Protein AF-Q4RBX5-F1 (afdb_monomer_lite)

pLDDT: mean 91.44, std 7.21, range [57.09, 98.31]

InterPro domains:
  IPR003032 Ryanodine receptor Ryr [PF02026] (1-70)
  IPR015925 Ryanodine/Inositol 1,4,5-trisphosphate receptor [PTHR46399] (1-70)

Radius of gyration: 13.58 Å; chains: 1; bounding box: 26×16×39 Å

Organism: Tetraodon nigroviridis (NCBI:txid99883)

Secondary structure (DSSP, 8-state):
-PPPHHHHHHHHHHHHHHHHHHHHHHHHTT-EE-SS-BTTTTEETT-S-GGGS-HHHHHHHHHHHHHHT-

Sequence (70 aa):
IVLPPNLEKIREKLAENIHELWVMNKIELGWTYGAERDDGKRQHPCLVEFSKLPDQEHNYNLQMSQETLK

Foldseek 3Di:
DDDDPVVLVVLLVQLQVVLVVVLVVLVVVVADDDCPCDVPNNYDPSNDHLVPDDPVSNVVSSVVSVVVVD

Structure (mmCIF, N/CA/C/O backbone):
data_AF-Q4RBX5-F1
#
_entry.id   AF-Q4RBX5-F1
#
loop_
_atom_site.group_PDB
_atom_site.id
_atom_site.type_symbol
_atom_site.label_atom_id
_atom_site.label_alt_id
_atom_site.label_comp_id
_atom_site.label_asym_id
_atom_site.label_entity_id
_atom_site.label_seq_id
_atom_site.pdbx_PDB_ins_code
_atom_site.Cartn_x
_atom_site.Cartn_y
_atom_site.Cartn_z
_atom_site.occupancy
_atom_site.B_iso_or_equiv
_atom_site.auth_seq_id
_atom_site.auth_comp_id
_atom_site.auth_asym_id
_atom_site.auth_atom_id
_atom_site.pdbx_PDB_model_num
ATOM 1 N N . ILE A 1 1 ? 6.385 8.095 -23.647 1.00 57.09 1 ILE A N 1
ATOM 2 C CA . ILE A 1 1 ? 7.667 7.353 -23.716 1.00 57.09 1 ILE A CA 1
ATOM 3 C C . ILE A 1 1 ? 7.393 5.969 -23.157 1.00 57.09 1 ILE A C 1
ATOM 5 O O . ILE A 1 1 ? 6.887 5.887 -22.044 1.00 57.09 1 ILE A O 1
ATOM 9 N N . VAL A 1 2 ? 7.611 4.928 -23.958 1.00 71.25 2 VAL A N 1
ATOM 10 C CA . VAL A 1 2 ? 7.411 3.524 -23.564 1.00 71.25 2 VAL A CA 1
ATOM 11 C C . VAL A 1 2 ? 8.717 3.041 -22.940 1.00 71.25 2 VAL A C 1
ATOM 13 O O . VAL A 1 2 ? 9.769 3.266 -23.544 1.00 71.25 2 VAL A O 1
ATOM 16 N N . LEU A 1 3 ? 8.684 2.448 -21.740 1.00 74.12 3 LEU A N 1
ATOM 17 C CA . LEU A 1 3 ? 9.909 1.903 -21.160 1.00 74.12 3 LEU A CA 1
ATOM 18 C C . LEU A 1 3 ? 10.302 0.620 -21.912 1.00 74.12 3 LEU A C 1
ATOM 20 O O . LEU A 1 3 ? 9.439 -0.142 -22.353 1.00 74.12 3 LEU A O 1
ATOM 24 N N . PRO A 1 4 ? 11.605 0.350 -22.055 1.00 82.75 4 PRO A N 1
ATOM 25 C CA . PRO A 1 4 ? 12.101 -0.949 -22.484 1.00 82.75 4 PRO A CA 1
ATOM 26 C C . PRO A 1 4 ? 11.475 -2.106 -21.673 1.00 82.75 4 PRO A C 1
ATOM 28 O O . PRO A 1 4 ? 11.265 -1.957 -20.468 1.00 82.75 4 PRO A O 1
ATOM 31 N N . PRO A 1 5 ? 11.224 -3.290 -22.265 1.00 78.62 5 PRO A N 1
ATOM 32 C CA . PRO A 1 5 ? 10.510 -4.390 -21.597 1.00 78.62 5 PRO A CA 1
ATOM 33 C C . PRO A 1 5 ? 11.143 -4.881 -20.283 1.00 78.62 5 PRO A C 1
ATOM 35 O O . PRO A 1 5 ? 10.460 -5.374 -19.387 1.00 78.62 5 PRO A O 1
ATOM 38 N N . ASN A 1 6 ? 12.463 -4.763 -20.151 1.00 80.12 6 ASN A N 1
ATOM 39 C CA . ASN A 1 6 ? 13.186 -5.056 -18.914 1.00 80.12 6 ASN A CA 1
ATOM 40 C C . ASN A 1 6 ? 12.913 -4.014 -17.817 1.00 80.12 6 ASN A C 1
ATOM 42 O O . ASN A 1 6 ? 12.852 -4.378 -16.645 1.00 80.12 6 ASN A O 1
ATOM 46 N N . LEU A 1 7 ? 12.722 -2.747 -18.191 1.00 81.88 7 LEU A N 1
ATOM 47 C CA . LEU A 1 7 ? 12.399 -1.657 -17.273 1.00 81.88 7 LEU A CA 1
ATOM 48 C C . LEU A 1 7 ? 10.927 -1.673 -16.844 1.00 81.88 7 LEU A C 1
ATOM 50 O O . LEU A 1 7 ? 10.637 -1.300 -15.715 1.00 81.88 7 LEU A O 1
ATOM 54 N N . GLU A 1 8 ? 10.019 -2.198 -17.666 1.00 83.19 8 GLU A N 1
ATOM 55 C CA . GLU A 1 8 ? 8.617 -2.428 -17.277 1.00 83.19 8 GLU A CA 1
ATOM 56 C C . GLU A 1 8 ? 8.505 -3.392 -16.079 1.00 83.19 8 GLU A C 1
ATOM 58 O O . GLU A 1 8 ? 7.804 -3.109 -15.110 1.00 83.19 8 GLU A O 1
ATOM 63 N N . LYS A 1 9 ? 9.282 -4.486 -16.072 1.00 85.44 9 LYS A N 1
ATOM 64 C CA . LYS A 1 9 ? 9.345 -5.404 -14.915 1.00 85.44 9 LYS A CA 1
ATOM 65 C C . LYS A 1 9 ? 9.976 -4.759 -13.680 1.00 85.44 9 LYS A C 1
ATOM 67 O O . LYS A 1 9 ? 9.642 -5.120 -12.555 1.00 85.44 9 LYS A O 1
ATOM 72 N N . ILE A 1 10 ? 10.928 -3.849 -13.884 1.00 88.94 10 ILE A N 1
ATOM 73 C CA . ILE A 1 10 ? 11.564 -3.103 -12.793 1.00 88.94 10 ILE A CA 1
ATOM 74 C C . ILE A 1 10 ? 10.574 -2.090 -12.212 1.00 88.94 10 ILE A C 1
ATOM 76 O O . ILE A 1 10 ? 10.516 -1.963 -10.994 1.00 88.94 10 ILE A O 1
ATOM 80 N N . ARG A 1 11 ? 9.746 -1.448 -13.047 1.00 91.44 11 ARG A N 1
ATOM 81 C CA . ARG A 1 11 ? 8.679 -0.538 -12.609 1.00 91.44 11 ARG A CA 1
ATOM 82 C C . ARG A 1 11 ? 7.733 -1.220 -11.630 1.00 91.44 11 ARG A C 1
ATOM 84 O O . ARG A 1 11 ? 7.478 -0.666 -10.565 1.00 91.44 11 ARG A O 1
ATOM 91 N N . GLU A 1 12 ? 7.226 -2.398 -11.978 1.00 89.56 12 GLU A N 1
ATOM 92 C CA . GLU A 1 12 ? 6.292 -3.132 -11.115 1.00 89.56 12 GLU A CA 1
ATOM 93 C C . GLU A 1 12 ? 6.933 -3.503 -9.779 1.00 89.56 12 GLU A C 1
ATOM 95 O O . GLU A 1 12 ? 6.395 -3.172 -8.729 1.00 89.56 12 GLU A O 1
ATOM 100 N N . LYS A 1 13 ? 8.138 -4.082 -9.808 1.00 92.88 13 LYS A N 1
ATOM 101 C CA . LYS A 1 13 ? 8.866 -4.450 -8.584 1.00 92.88 13 LYS A CA 1
ATOM 102 C C . LYS A 1 13 ? 9.230 -3.251 -7.715 1.00 92.88 13 LYS A C 1
ATOM 104 O O . LYS A 1 13 ? 9.272 -3.366 -6.495 1.00 92.88 13 LYS A O 1
ATOM 109 N N . LEU A 1 14 ? 9.536 -2.110 -8.329 1.00 93.25 14 LEU A N 1
ATOM 110 C CA . LEU A 1 14 ? 9.821 -0.878 -7.604 1.00 93.25 14 LEU A CA 1
ATOM 111 C C . LEU A 1 14 ? 8.553 -0.331 -6.939 1.00 93.25 14 LEU A C 1
ATOM 113 O O . LEU A 1 14 ? 8.610 0.047 -5.774 1.00 93.25 14 LEU A O 1
ATOM 117 N N . ALA A 1 15 ? 7.418 -0.339 -7.644 1.00 94.69 15 ALA A N 1
ATOM 118 C CA . ALA A 1 15 ? 6.131 0.065 -7.083 1.00 94.69 15 ALA A CA 1
ATOM 119 C C . ALA A 1 15 ? 5.722 -0.835 -5.905 1.00 94.69 15 ALA A C 1
ATOM 121 O O . ALA A 1 15 ? 5.358 -0.326 -4.848 1.00 94.69 15 ALA A O 1
ATOM 122 N N . GLU A 1 16 ? 5.869 -2.153 -6.061 1.00 95.50 16 GLU A N 1
ATOM 123 C CA . GLU A 1 16 ? 5.632 -3.135 -5.000 1.00 95.50 16 GLU A CA 1
ATOM 124 C C . GLU A 1 16 ? 6.529 -2.873 -3.785 1.00 95.50 16 GLU A C 1
ATOM 126 O O . GLU A 1 16 ? 6.034 -2.738 -2.675 1.00 95.50 16 GLU A O 1
ATOM 131 N N . ASN A 1 17 ? 7.840 -2.707 -3.981 1.00 95.06 17 ASN A N 1
ATOM 132 C CA . ASN A 1 17 ? 8.772 -2.458 -2.878 1.00 95.06 17 ASN A CA 1
ATOM 133 C C . ASN A 1 17 ? 8.450 -1.155 -2.124 1.00 95.06 17 ASN A C 1
ATOM 135 O O . ASN A 1 17 ? 8.417 -1.136 -0.895 1.00 95.06 17 ASN A O 1
ATOM 139 N N . ILE A 1 18 ? 8.154 -0.070 -2.848 1.00 93.81 18 ILE A N 1
ATOM 140 C CA . ILE A 1 18 ? 7.750 1.205 -2.237 1.00 93.81 18 ILE A CA 1
ATOM 141 C C . ILE A 1 18 ? 6.478 1.026 -1.399 1.00 93.81 18 ILE A C 1
ATOM 143 O O . ILE A 1 18 ? 6.406 1.540 -0.279 1.00 93.81 18 ILE A O 1
ATOM 147 N N . HIS A 1 19 ? 5.494 0.287 -1.916 1.00 96.44 19 HIS A N 1
ATOM 148 C CA . HIS A 1 19 ? 4.260 -0.004 -1.194 1.00 96.44 19 HIS A CA 1
ATOM 149 C C . HIS A 1 19 ? 4.516 -0.828 0.068 1.00 96.44 19 HIS A C 1
ATOM 151 O O . HIS A 1 19 ? 4.072 -0.441 1.146 1.00 96.44 19 HIS A O 1
ATOM 157 N N . GLU A 1 20 ? 5.289 -1.908 -0.025 1.00 95.75 20 GLU A N 1
ATOM 158 C CA . GLU A 1 20 ? 5.610 -2.758 1.127 1.00 95.75 20 GLU A CA 1
ATOM 159 C C . GLU A 1 20 ? 6.357 -1.977 2.220 1.00 95.75 20 GLU A C 1
ATOM 161 O O . GLU A 1 20 ? 6.030 -2.093 3.401 1.00 95.75 20 GLU A O 1
ATOM 166 N N . LEU A 1 21 ? 7.292 -1.095 1.851 1.00 96.25 21 LEU A N 1
ATOM 167 C CA . LEU A 1 21 ? 7.960 -0.203 2.806 1.00 96.25 21 LEU A CA 1
ATOM 168 C C . LEU A 1 21 ? 6.977 0.759 3.488 1.00 96.25 21 LEU A C 1
ATOM 170 O O . LEU A 1 21 ? 7.065 0.991 4.697 1.00 96.25 21 LEU A O 1
ATOM 174 N N . TRP A 1 22 ? 6.022 1.313 2.734 1.00 95.81 22 TRP A N 1
ATOM 175 C CA . TRP A 1 22 ? 4.966 2.152 3.297 1.00 95.81 22 TRP A CA 1
ATOM 176 C C . TRP A 1 22 ? 4.081 1.364 4.272 1.00 95.81 22 TRP A C 1
ATOM 178 O O . TRP A 1 22 ? 3.810 1.858 5.372 1.00 95.81 22 TRP A O 1
ATOM 188 N N . VAL A 1 23 ? 3.681 0.140 3.911 1.00 96.62 23 VAL A N 1
ATOM 189 C CA . VAL A 1 23 ? 2.889 -0.761 4.763 1.00 96.62 23 VAL A CA 1
ATOM 190 C C . VAL A 1 23 ? 3.639 -1.059 6.059 1.00 96.62 23 VAL A C 1
ATOM 192 O O . VAL A 1 23 ? 3.070 -0.877 7.136 1.00 96.62 23 VAL A O 1
ATOM 195 N N . MET A 1 24 ? 4.916 -1.445 5.981 1.00 96.44 24 MET A N 1
ATOM 196 C CA . MET A 1 24 ? 5.745 -1.739 7.156 1.00 96.44 24 MET A CA 1
ATOM 197 C C . MET A 1 24 ? 5.804 -0.549 8.116 1.00 96.44 24 MET A C 1
ATOM 199 O O . MET A 1 24 ? 5.454 -0.688 9.286 1.00 96.44 24 MET A O 1
ATOM 203 N N . ASN A 1 25 ? 6.140 0.642 7.615 1.00 97.50 25 ASN A N 1
ATOM 204 C CA . ASN A 1 25 ? 6.194 1.854 8.434 1.00 97.50 25 ASN A CA 1
ATOM 205 C C . ASN A 1 25 ? 4.831 2.185 9.071 1.00 97.50 25 ASN A C 1
ATOM 207 O O . ASN A 1 25 ? 4.745 2.626 10.216 1.00 97.50 25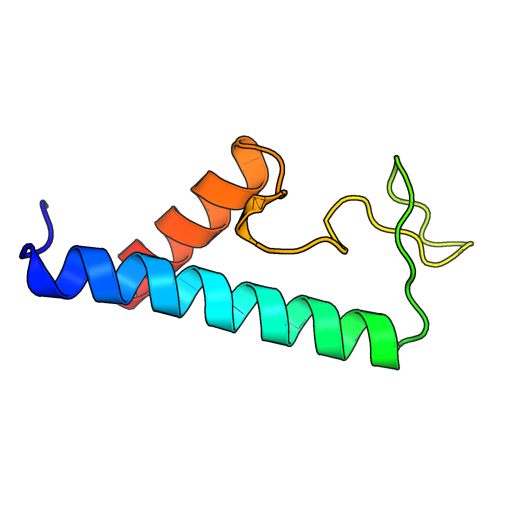 ASN A O 1
ATOM 211 N N . LYS A 1 26 ? 3.726 1.962 8.353 1.00 97.12 26 LYS A N 1
ATOM 212 C CA . LYS A 1 26 ? 2.382 2.167 8.903 1.00 97.12 26 LYS A CA 1
ATOM 213 C C . LYS A 1 26 ? 2.055 1.168 10.009 1.00 97.12 26 LYS A C 1
ATOM 215 O O . LYS A 1 26 ? 1.541 1.588 11.045 1.00 97.12 26 LYS A O 1
ATOM 220 N N . ILE A 1 27 ? 2.385 -0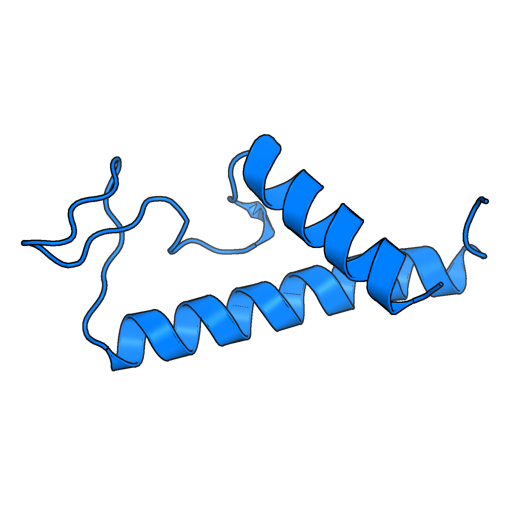.108 9.830 1.00 96.12 27 ILE A N 1
ATOM 221 C CA . ILE A 1 27 ? 2.208 -1.139 10.860 1.00 96.12 27 ILE A CA 1
ATOM 222 C C . ILE A 1 27 ? 3.045 -0.808 12.104 1.00 96.12 27 ILE A C 1
ATOM 224 O O . ILE A 1 27 ? 2.525 -0.880 13.215 1.00 96.12 27 ILE A O 1
ATOM 228 N N . GLU A 1 28 ? 4.293 -0.362 11.940 1.00 97.19 28 GLU A N 1
ATOM 229 C CA . GLU A 1 28 ? 5.149 0.086 13.052 1.00 97.19 28 GLU A CA 1
ATOM 230 C C . GLU A 1 28 ? 4.546 1.272 13.819 1.00 97.19 28 GLU A C 1
ATOM 232 O O . GLU A 1 28 ? 4.622 1.342 15.045 1.00 97.19 28 GLU A O 1
ATOM 237 N N . LEU A 1 29 ? 3.858 2.175 13.116 1.00 97.00 29 LEU A N 1
ATOM 238 C CA . LEU A 1 29 ? 3.095 3.275 13.712 1.00 97.00 29 LEU A CA 1
ATOM 239 C C . LEU A 1 29 ? 1.744 2.829 14.311 1.00 97.00 29 LEU A C 1
ATOM 241 O O . LEU A 1 29 ? 0.945 3.670 14.736 1.00 97.00 29 LEU A O 1
ATOM 245 N N . GLY A 1 30 ? 1.470 1.526 14.365 1.00 97.12 30 GLY A N 1
ATOM 246 C CA . GLY A 1 30 ? 0.259 0.941 14.936 1.00 97.12 30 GLY A CA 1
ATOM 247 C C . GLY A 1 30 ? -0.971 1.067 14.042 1.00 97.12 30 GLY A C 1
ATOM 248 O O . GLY A 1 30 ? -2.088 1.049 14.556 1.00 97.12 30 GLY A O 1
ATOM 249 N N . TRP A 1 31 ? -0.786 1.248 12.732 1.00 98.31 31 TRP A N 1
ATOM 250 C CA . TRP A 1 31 ? -1.901 1.215 11.795 1.00 98.31 31 TRP A CA 1
ATOM 251 C C . TRP A 1 31 ? -2.311 -0.216 11.461 1.00 98.31 31 TRP A C 1
ATOM 253 O O . TRP A 1 31 ? -1.492 -1.131 11.422 1.00 98.31 31 TRP A O 1
ATOM 263 N N . THR A 1 32 ? -3.596 -0.393 11.180 1.00 97.31 32 THR A N 1
ATOM 264 C CA . THR A 1 32 ? -4.197 -1.675 10.814 1.00 97.31 32 THR A CA 1
ATOM 265 C C . THR A 1 32 ? -5.079 -1.531 9.581 1.00 97.31 32 THR A C 1
ATOM 267 O O . THR A 1 32 ? -5.447 -0.429 9.173 1.00 97.31 32 THR A O 1
ATOM 270 N N . TYR A 1 33 ? -5.423 -2.648 8.953 1.00 96.69 33 TYR A N 1
ATOM 271 C CA . TYR A 1 33 ? -6.392 -2.635 7.867 1.00 96.69 33 TYR A CA 1
ATOM 272 C C . TYR A 1 33 ? -7.782 -2.184 8.356 1.00 96.69 33 TYR A C 1
ATOM 274 O O . TYR A 1 33 ? -8.236 -2.564 9.439 1.00 96.69 33 TYR A O 1
ATOM 282 N N . GLY A 1 34 ? -8.479 -1.414 7.523 1.00 96.00 34 GLY A N 1
ATOM 283 C CA . GLY A 1 34 ? -9.905 -1.123 7.661 1.00 96.00 34 GLY A CA 1
ATOM 284 C C . GLY A 1 34 ? -10.500 -0.735 6.313 1.00 96.00 34 GLY A C 1
ATOM 285 O O . GLY A 1 34 ? -9.791 -0.219 5.458 1.00 96.00 34 GLY A O 1
ATOM 286 N N . ALA A 1 35 ? -11.792 -0.998 6.107 1.00 93.62 35 ALA A N 1
ATOM 287 C CA . ALA A 1 35 ? -12.455 -0.759 4.819 1.00 93.62 35 ALA A CA 1
AT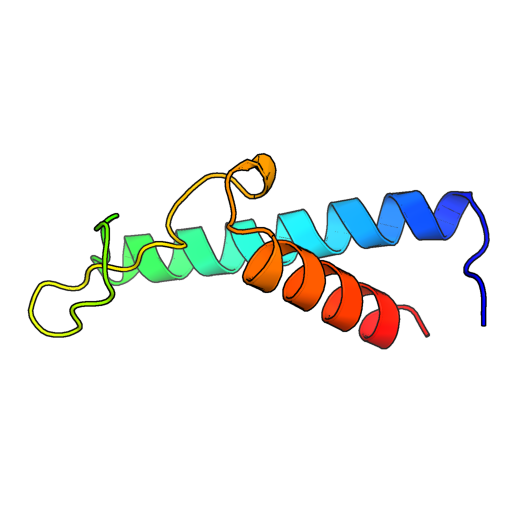OM 288 C C . ALA A 1 35 ? -12.423 0.716 4.378 1.00 93.62 35 ALA A C 1
ATOM 290 O O . ALA A 1 35 ? -12.423 1.011 3.187 1.00 93.62 35 ALA A O 1
ATOM 291 N N . GLU A 1 36 ? -12.358 1.630 5.344 1.00 93.75 36 GLU A N 1
ATOM 292 C CA . GLU A 1 36 ? -12.223 3.066 5.137 1.00 93.75 36 GLU A CA 1
ATOM 293 C C . GLU A 1 36 ? -11.058 3.596 5.973 1.00 93.75 36 GLU A C 1
ATOM 295 O O . GLU A 1 36 ? -10.601 2.960 6.929 1.00 93.75 36 GLU A O 1
ATOM 300 N N . ARG A 1 37 ? -10.559 4.775 5.602 1.00 94.19 37 ARG A N 1
ATOM 301 C CA . ARG A 1 37 ? -9.509 5.442 6.365 1.00 94.19 37 ARG A CA 1
ATOM 302 C C . ARG A 1 37 ? -10.098 6.041 7.645 1.00 94.19 37 ARG A C 1
ATOM 304 O O . ARG A 1 37 ? -10.979 6.891 7.576 1.00 94.19 37 ARG A O 1
ATOM 311 N N . ASP A 1 38 ? -9.554 5.648 8.792 1.00 96.50 38 ASP A N 1
ATOM 312 C CA . ASP A 1 38 ? -9.917 6.178 10.112 1.00 96.50 38 ASP A CA 1
ATOM 313 C C . ASP A 1 38 ? -8.638 6.503 10.894 1.00 96.50 38 ASP A C 1
ATOM 315 O O . ASP A 1 38 ? -7.990 5.621 11.455 1.00 96.50 38 ASP A O 1
ATOM 31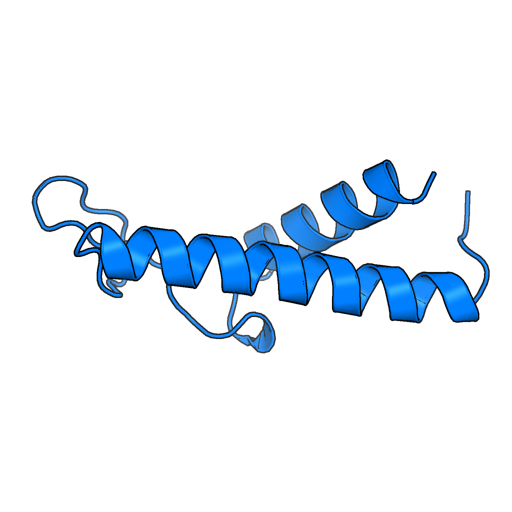9 N N . ASP A 1 39 ? -8.258 7.778 10.942 1.00 95.50 39 ASP A N 1
ATOM 320 C CA . ASP A 1 39 ? -7.031 8.219 11.619 1.00 95.50 39 ASP A CA 1
ATOM 321 C C . ASP A 1 39 ? -7.135 8.074 13.153 1.00 95.50 39 ASP A C 1
ATO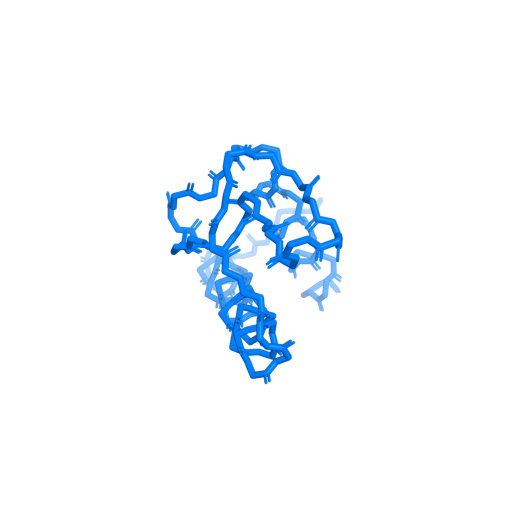M 323 O O . ASP A 1 39 ? -6.118 7.901 13.829 1.00 95.50 39 ASP A O 1
ATOM 327 N N . GLY A 1 40 ? -8.356 8.085 13.708 1.00 96.81 40 GLY A N 1
ATOM 328 C CA . GLY A 1 40 ? -8.607 7.902 15.139 1.00 96.81 40 GLY A CA 1
ATOM 329 C C . GLY A 1 40 ? -8.380 6.461 15.590 1.00 96.81 40 GLY A C 1
ATOM 330 O O . GLY A 1 40 ? -7.793 6.227 16.646 1.00 96.81 40 GLY A O 1
ATOM 331 N N . LYS A 1 41 ? -8.784 5.491 14.762 1.00 96.12 41 LYS A N 1
ATOM 332 C CA . LYS A 1 41 ? -8.508 4.057 14.968 1.00 96.12 41 LYS A CA 1
ATOM 333 C C . LYS A 1 41 ? -7.218 3.575 14.301 1.00 96.12 41 LYS A C 1
ATOM 335 O O . LYS A 1 41 ? -6.880 2.401 14.429 1.00 96.12 41 LYS A O 1
ATOM 340 N N . ARG A 1 42 ? -6.508 4.465 13.600 1.00 97.12 42 ARG A N 1
ATOM 341 C CA . ARG A 1 42 ? -5.336 4.159 12.763 1.00 97.12 42 ARG A CA 1
ATOM 342 C C . ARG A 1 42 ? -5.632 3.042 11.761 1.00 97.12 42 ARG A C 1
ATOM 344 O O . ARG A 1 42 ? -4.915 2.050 11.688 1.00 97.12 42 ARG A O 1
ATOM 351 N N . GLN A 1 43 ? -6.699 3.188 10.987 1.00 98.00 43 GLN A N 1
ATOM 352 C CA . GLN A 1 43 ? -7.076 2.238 9.947 1.00 98.00 43 GLN A CA 1
ATOM 353 C C . GLN A 1 43 ? -6.867 2.816 8.553 1.00 98.00 43 GLN A C 1
ATOM 355 O O . GLN A 1 43 ? -7.144 3.993 8.318 1.00 98.00 43 GLN A O 1
ATOM 360 N N . HIS A 1 44 ? -6.377 1.997 7.623 1.00 96.69 44 HIS A N 1
ATOM 361 C CA . HIS A 1 44 ? -6.219 2.400 6.227 1.00 96.69 44 HIS A CA 1
ATOM 362 C C . HIS A 1 44 ? -6.566 1.248 5.266 1.00 96.69 44 HIS A C 1
ATOM 364 O O . HIS A 1 44 ? -6.063 0.138 5.460 1.00 96.69 44 HIS A O 1
ATOM 370 N N . PRO A 1 45 ? -7.351 1.493 4.199 1.00 95.94 45 PRO A N 1
ATOM 371 C CA . PRO A 1 45 ? -7.777 0.445 3.263 1.00 95.94 45 PRO A CA 1
ATOM 372 C C . PRO A 1 45 ? -6.634 -0.135 2.436 1.00 95.94 45 PRO A C 1
ATOM 374 O O . PRO A 1 45 ? -6.663 -1.306 2.077 1.00 95.94 45 PRO A O 1
ATOM 377 N N . CYS A 1 46 ? -5.593 0.659 2.191 1.00 96.00 46 CYS A N 1
ATOM 378 C CA . CYS A 1 46 ? -4.410 0.223 1.446 1.00 96.00 46 CYS A CA 1
ATOM 379 C C . CYS A 1 46 ? -3.419 -0.626 2.259 1.00 96.00 46 CYS A C 1
ATOM 381 O O . CYS A 1 46 ? -2.379 -0.987 1.722 1.00 96.00 46 CYS A O 1
ATOM 383 N N . LEU A 1 47 ? -3.689 -0.949 3.533 1.00 96.00 47 LEU A N 1
ATOM 384 C CA . LEU A 1 47 ? -2.851 -1.880 4.308 1.00 96.00 47 LEU A CA 1
ATOM 385 C C . LEU A 1 47 ? -3.157 -3.333 3.936 1.00 96.00 47 LEU A C 1
ATOM 387 O O . LEU A 1 47 ? -3.654 -4.122 4.736 1.00 96.00 47 LEU A O 1
ATOM 391 N N . VAL A 1 48 ? -2.878 -3.644 2.678 1.00 95.38 48 VAL A N 1
ATOM 392 C CA . VAL A 1 48 ? -3.033 -4.939 2.022 1.00 95.38 48 VAL A CA 1
ATOM 393 C C . VAL A 1 48 ? -1.803 -5.190 1.150 1.00 95.38 48 VAL A C 1
ATOM 395 O O . VAL A 1 48 ? -1.029 -4.270 0.889 1.00 95.38 48 VAL A O 1
ATOM 398 N N . GLU A 1 49 ? -1.632 -6.426 0.684 1.00 94.06 49 GLU A N 1
ATOM 399 C CA . GLU A 1 49 ? -0.609 -6.771 -0.314 1.00 94.06 49 GLU A CA 1
ATOM 400 C C . GLU A 1 49 ? -0.747 -5.888 -1.563 1.00 94.06 49 GLU A C 1
ATOM 402 O O . GLU A 1 49 ? -1.868 -5.581 -1.979 1.00 94.06 49 GLU A O 1
ATOM 407 N N . PHE A 1 50 ? 0.373 -5.536 -2.201 1.00 93.31 50 PHE A N 1
ATOM 408 C CA . PHE A 1 50 ? 0.382 -4.696 -3.407 1.00 93.31 50 PHE A CA 1
ATOM 409 C C . PHE A 1 50 ? -0.592 -5.177 -4.502 1.00 93.31 50 PHE A C 1
ATOM 411 O O . PHE A 1 50 ? -1.305 -4.378 -5.104 1.00 93.31 50 PHE A O 1
ATOM 418 N N . SER A 1 51 ? -0.697 -6.495 -4.703 1.00 92.69 51 SER A N 1
ATOM 419 C CA . SER A 1 51 ? -1.597 -7.130 -5.682 1.00 92.69 51 SER A CA 1
ATOM 420 C C . SER A 1 51 ? -3.093 -6.998 -5.364 1.00 92.69 51 SER A C 1
ATOM 422 O O . SER A 1 51 ? -3.930 -7.247 -6.229 1.00 92.69 51 SER A O 1
ATOM 424 N N . LYS A 1 52 ? -3.437 -6.633 -4.124 1.00 93.44 52 LYS A N 1
ATOM 425 C CA . LYS A 1 52 ? -4.808 -6.457 -3.622 1.00 93.44 52 LYS A CA 1
ATOM 426 C C . LYS A 1 52 ? -5.184 -4.986 -3.461 1.00 93.44 52 LYS A C 1
ATOM 428 O O . LYS A 1 52 ? -6.269 -4.691 -2.955 1.00 93.44 52 LYS A O 1
ATOM 433 N N . LEU A 1 53 ? -4.298 -4.068 -3.849 1.00 93.44 53 LEU A N 1
ATOM 434 C CA . LEU A 1 53 ? -4.611 -2.649 -3.853 1.00 93.44 53 LEU A CA 1
ATOM 435 C C . LEU A 1 53 ? -5.802 -2.359 -4.776 1.00 93.44 53 LEU A C 1
ATOM 437 O O . LEU A 1 53 ? -5.933 -2.982 -5.830 1.00 93.44 53 LEU A O 1
ATOM 441 N N . PRO A 1 54 ? -6.639 -1.369 -4.430 1.00 90.75 54 PRO A N 1
ATOM 442 C CA . PRO A 1 54 ? -7.596 -0.816 -5.375 1.00 90.75 54 PRO A CA 1
ATOM 443 C C . PRO A 1 54 ? -6.885 -0.342 -6.647 1.00 90.75 54 PRO A C 1
ATOM 445 O O . PRO A 1 54 ? -5.813 0.262 -6.556 1.00 90.75 54 PRO A O 1
ATOM 448 N N . ASP A 1 55 ? -7.508 -0.535 -7.814 1.00 90.50 55 ASP A N 1
ATOM 449 C CA . ASP A 1 55 ? -6.915 -0.194 -9.118 1.00 90.50 55 ASP A CA 1
ATOM 450 C C . ASP A 1 55 ? -6.373 1.240 -9.167 1.00 90.50 55 ASP A C 1
ATOM 452 O O . ASP A 1 55 ? -5.314 1.495 -9.736 1.00 90.50 55 ASP A O 1
ATOM 456 N N . GLN A 1 56 ? -7.074 2.185 -8.537 1.00 91.12 56 GLN A N 1
ATOM 457 C CA . GLN A 1 56 ? -6.648 3.581 -8.456 1.00 91.12 56 GLN A CA 1
ATOM 458 C C . GLN A 1 56 ? -5.287 3.735 -7.758 1.00 91.12 56 GLN A C 1
ATOM 460 O O . GLN A 1 56 ? -4.393 4.395 -8.285 1.00 91.12 56 GLN A O 1
ATOM 465 N N . GLU A 1 57 ? -5.119 3.106 -6.596 1.00 90.44 57 GLU A N 1
ATOM 466 C CA . GLU A 1 57 ? -3.898 3.194 -5.790 1.00 90.44 57 GLU A CA 1
ATOM 467 C C . GLU A 1 57 ? -2.766 2.373 -6.412 1.00 90.44 57 GLU A C 1
ATOM 469 O O . GLU A 1 57 ? -1.616 2.813 -6.450 1.00 90.44 57 GLU A O 1
ATOM 474 N N . HIS A 1 58 ? -3.090 1.206 -6.969 1.00 92.06 58 HIS A N 1
ATOM 475 C CA . HIS A 1 58 ? -2.140 0.385 -7.711 1.00 92.06 58 HIS A CA 1
ATOM 476 C C . HIS A 1 58 ? -1.568 1.153 -8.916 1.00 92.06 58 HIS A C 1
ATOM 478 O O . HIS A 1 58 ? -0.350 1.258 -9.079 1.00 92.06 58 HIS A O 1
ATOM 484 N N . ASN A 1 59 ? -2.434 1.783 -9.717 1.00 91.94 59 ASN A N 1
ATOM 485 C CA . ASN A 1 59 ? -2.021 2.585 -10.870 1.00 91.94 59 ASN A CA 1
ATOM 486 C C . ASN A 1 59 ? -1.216 3.823 -10.464 1.00 91.94 59 ASN A C 1
ATOM 488 O O . ASN A 1 59 ? -0.245 4.162 -11.140 1.00 91.94 59 ASN A O 1
ATOM 492 N N . TYR A 1 60 ? -1.571 4.470 -9.352 1.00 91.25 60 TYR A N 1
ATOM 493 C CA . TYR A 1 60 ? -0.797 5.584 -8.811 1.00 91.25 60 TYR A CA 1
ATOM 494 C C . TYR A 1 60 ? 0.637 5.162 -8.453 1.00 91.25 60 TYR A C 1
ATOM 496 O O . TYR A 1 60 ? 1.595 5.810 -8.878 1.00 91.25 60 TYR A O 1
ATOM 504 N N . ASN A 1 61 ? 0.807 4.037 -7.749 1.00 90.31 61 ASN A N 1
ATOM 505 C CA . ASN A 1 61 ? 2.131 3.509 -7.404 1.00 90.31 61 ASN A CA 1
ATOM 506 C C . ASN A 1 61 ? 2.954 3.149 -8.655 1.00 90.31 61 ASN A C 1
ATOM 508 O O . ASN A 1 61 ? 4.148 3.451 -8.726 1.00 90.31 61 ASN A O 1
ATOM 512 N N . LEU A 1 62 ? 2.321 2.563 -9.677 1.00 91.94 62 LEU A N 1
ATOM 513 C CA . LEU A 1 62 ? 2.978 2.285 -10.957 1.00 91.94 62 LEU A CA 1
ATOM 514 C C . LEU A 1 62 ? 3.401 3.561 -11.691 1.00 91.94 62 LEU A C 1
ATOM 516 O O . LEU A 1 62 ? 4.504 3.602 -12.240 1.00 91.94 62 LEU A O 1
ATOM 520 N N . GLN A 1 63 ? 2.562 4.599 -11.695 1.00 91.19 63 GLN A N 1
ATOM 521 C CA . GLN A 1 63 ? 2.893 5.876 -12.324 1.00 91.19 63 GLN A CA 1
ATOM 522 C C . GLN A 1 63 ? 4.065 6.557 -11.609 1.00 91.19 63 GLN A C 1
ATOM 524 O O . GLN A 1 63 ? 5.016 6.970 -12.270 1.00 91.19 63 GLN A O 1
ATOM 529 N N . MET A 1 64 ? 4.044 6.609 -10.276 1.00 90.62 64 MET A N 1
ATOM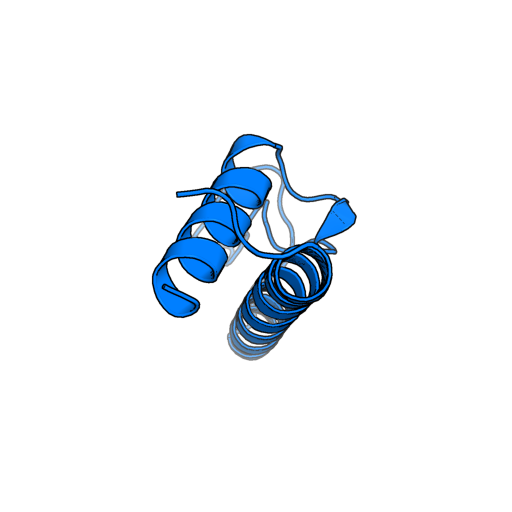 530 C CA . MET A 1 64 ? 5.146 7.141 -9.467 1.00 90.62 64 MET A CA 1
ATOM 531 C C . MET A 1 64 ? 6.460 6.398 -9.734 1.00 90.62 64 MET A C 1
ATOM 533 O O . MET A 1 64 ? 7.512 7.011 -9.927 1.00 90.62 64 MET A O 1
ATOM 537 N N . SER A 1 65 ? 6.399 5.068 -9.808 1.00 90.12 65 SER A N 1
ATOM 538 C CA . SER A 1 65 ? 7.542 4.228 -10.170 1.00 90.12 65 SER A CA 1
ATOM 539 C C . SER A 1 65 ? 8.040 4.523 -11.592 1.00 90.12 65 SER A C 1
ATOM 541 O O . SER A 1 65 ? 9.241 4.664 -11.823 1.00 90.12 65 SER A O 1
ATOM 543 N N . GLN A 1 66 ? 7.129 4.707 -12.552 1.00 89.06 66 GLN A N 1
ATOM 544 C CA . GLN A 1 66 ? 7.479 5.072 -13.924 1.00 89.06 66 GLN A CA 1
ATOM 545 C C . GLN A 1 66 ? 8.128 6.456 -14.010 1.00 89.06 66 GLN A C 1
ATOM 547 O O . GLN A 1 66 ? 9.035 6.640 -14.814 1.00 89.06 66 GLN A O 1
ATOM 552 N N . GLU A 1 67 ? 7.663 7.428 -13.228 1.00 87.75 67 GLU A N 1
ATOM 553 C CA . GLU A 1 67 ? 8.280 8.754 -13.142 1.00 87.75 67 GLU A CA 1
ATOM 554 C C . GLU A 1 67 ? 9.669 8.695 -12.505 1.00 87.75 67 GLU A C 1
ATOM 556 O O . GLU A 1 67 ? 10.571 9.371 -12.980 1.00 87.75 67 GLU A O 1
ATOM 561 N N . THR A 1 68 ? 9.868 7.829 -11.510 1.00 86.75 68 THR A N 1
ATOM 562 C CA . THR A 1 68 ? 11.174 7.617 -10.861 1.00 86.75 68 THR A CA 1
ATOM 563 C C . THR A 1 68 ? 12.205 6.971 -11.795 1.00 86.75 68 THR A C 1
ATOM 565 O O . THR A 1 68 ? 13.402 7.207 -11.656 1.00 86.75 68 THR A O 1
ATOM 568 N N . LEU A 1 69 ? 11.755 6.135 -12.735 1.00 83.06 69 LEU A N 1
ATOM 569 C CA . LEU A 1 69 ? 12.611 5.431 -13.699 1.00 83.06 69 LEU A CA 1
ATOM 570 C C . LEU A 1 69 ? 12.862 6.210 -15.004 1.00 83.06 69 LEU A C 1
ATOM 572 O O . LEU A 1 69 ? 13.613 5.716 -15.849 1.00 83.06 69 LEU A O 1
ATOM 576 N N . LYS A 1 70 ? 12.207 7.361 -15.203 1.00 75.88 70 LYS A N 1
ATOM 577 C CA . LYS A 1 70 ? 12.419 8.253 -16.356 1.00 75.88 70 LYS A CA 1
ATOM 578 C C . LYS A 1 70 ? 13.651 9.126 -16.162 1.00 75.88 70 LYS A C 1
ATOM 580 O O . LYS A 1 70 ? 14.321 9.359 -17.192 1.00 75.88 70 LYS A O 1
#